Protein AF-X1BPK3-F1 (afdb_monomer_lite)

Foldseek 3Di:
DWFFAKWAFADADPPQWTWTDDPNDTDIAHAPQPPPDDHGWIFGDDPRYGNDTDDPVVNVVRVVVVCPLVVVVVVVDPDDDDDALVVQVVVLVVCVVAAGEAAAEDELLRVVRNVVNVVVCVVVVRDRYHYPHPYDYDLVVVVVQLPDPVRPDPDDDDDPSNCVRVNCVSVVCCVVPRD

Secondary structure (DSSP, 8-state):
----EEEEEEEE-GGGEEEEEETTEEEEEE-TT-TT--TT-EEEEETTEEEEEE-HHHHHHHHHHHHHHHHHHHTT------SSHHHHHHHHHH-TTS-EEEEE--STTTHHHHHHHHHHHHHTT--SEEEEE----HHHHHHHHTT-TTS--S-----HHHHHHH-SGGGHHHHHH--

Structure (mmCIF, N/CA/C/O backbone):
data_AF-X1BPK3-F1
#
_entry.id   AF-X1BPK3-F1
#
loop_
_atom_site.group_PDB
_atom_site.id
_atom_site.type_symbol
_atom_site.label_atom_id
_atom_site.label_alt_id
_atom_site.label_comp_id
_atom_site.label_asym_id
_atom_site.label_entity_id
_atom_site.label_seq_id
_atom_site.pdbx_PDB_ins_code
_atom_site.Cartn_x
_atom_site.Cartn_y
_atom_site.Cartn_z
_atom_site.occupancy
_atom_site.B_iso_or_equiv
_atom_site.auth_seq_id
_atom_site.auth_comp_id
_atom_site.auth_asym_id
_atom_site.auth_atom_id
_atom_site.pdbx_PDB_model_num
ATOM 1 N N . MET A 1 1 ? 6.646 0.751 6.011 1.00 49.12 1 MET A N 1
ATOM 2 C CA . MET A 1 1 ? 6.223 0.580 4.605 1.00 49.12 1 MET A CA 1
ATOM 3 C C . MET A 1 1 ? 6.757 1.767 3.833 1.00 49.12 1 MET A C 1
ATOM 5 O O . MET A 1 1 ? 6.441 2.883 4.216 1.00 49.12 1 MET A O 1
ATOM 9 N N . CYS A 1 2 ? 7.604 1.556 2.830 1.00 59.19 2 CYS A N 1
ATOM 10 C CA . CYS A 1 2 ? 8.081 2.654 1.990 1.00 59.19 2 CYS A CA 1
ATOM 11 C C . CYS A 1 2 ? 7.139 2.766 0.791 1.00 59.19 2 CYS A C 1
ATOM 13 O O . CYS A 1 2 ? 7.039 1.821 0.012 1.00 59.19 2 CYS A O 1
ATOM 15 N N . LEU A 1 3 ? 6.422 3.881 0.665 1.00 68.31 3 LEU A N 1
ATOM 16 C CA . LEU A 1 3 ? 5.682 4.178 -0.556 1.00 68.31 3 LEU A CA 1
ATOM 17 C C . LEU A 1 3 ? 6.696 4.564 -1.634 1.00 68.31 3 LEU A C 1
ATOM 19 O O . LEU A 1 3 ? 7.664 5.262 -1.336 1.00 68.31 3 LEU A O 1
ATOM 23 N N . ALA A 1 4 ? 6.508 4.080 -2.858 1.00 79.69 4 ALA A N 1
ATOM 24 C CA . ALA A 1 4 ? 7.264 4.610 -3.977 1.00 79.69 4 ALA A CA 1
ATOM 25 C C . ALA A 1 4 ? 6.670 5.977 -4.336 1.00 79.69 4 ALA A C 1
ATOM 27 O O . ALA A 1 4 ? 5.457 6.074 -4.524 1.00 79.69 4 ALA A O 1
ATOM 28 N N . VAL A 1 5 ? 7.486 7.029 -4.362 1.00 85.50 5 VAL A N 1
ATOM 29 C CA . VAL A 1 5 ? 6.982 8.401 -4.527 1.00 85.50 5 VAL A CA 1
ATOM 30 C C . VAL A 1 5 ? 7.544 9.010 -5.809 1.00 85.50 5 VAL A C 1
ATOM 32 O O . VAL A 1 5 ? 8.755 8.907 -6.030 1.00 85.50 5 VAL A O 1
ATOM 35 N N . PRO A 1 6 ? 6.703 9.624 -6.663 1.00 90.19 6 PRO A N 1
ATOM 36 C CA . PRO A 1 6 ? 7.175 10.388 -7.809 1.00 90.19 6 PRO A CA 1
ATOM 37 C C . PRO A 1 6 ? 8.029 11.571 -7.362 1.00 90.19 6 PRO A C 1
ATOM 39 O O . PRO A 1 6 ? 7.646 12.337 -6.478 1.00 90.19 6 PRO A O 1
ATOM 42 N N . THR A 1 7 ? 9.181 11.747 -7.991 1.00 91.56 7 THR A N 1
ATOM 43 C CA . THR A 1 7 ? 10.097 12.844 -7.686 1.00 91.56 7 THR A CA 1
ATOM 44 C C . THR A 1 7 ? 10.858 13.266 -8.935 1.00 91.56 7 THR A C 1
ATOM 46 O O . THR A 1 7 ? 11.106 12.464 -9.833 1.00 91.56 7 THR A O 1
ATOM 49 N N . LYS A 1 8 ? 11.173 14.560 -9.021 1.00 92.62 8 LYS A N 1
ATOM 50 C CA . LYS A 1 8 ? 11.829 15.151 -10.186 1.00 92.62 8 LYS A CA 1
ATOM 51 C C . LYS A 1 8 ? 13.346 15.074 -10.047 1.00 92.62 8 LYS A C 1
ATOM 53 O O . LYS A 1 8 ? 13.889 15.471 -9.012 1.00 92.62 8 LYS A O 1
ATOM 58 N N . ILE A 1 9 ? 14.024 14.643 -11.110 1.00 93.88 9 ILE A N 1
ATOM 59 C CA . ILE A 1 9 ? 15.486 14.683 -11.206 1.00 93.88 9 ILE A CA 1
ATOM 60 C C . ILE A 1 9 ? 15.934 16.137 -11.372 1.00 93.88 9 ILE A C 1
ATOM 62 O O . ILE A 1 9 ? 15.591 16.795 -12.357 1.00 93.88 9 ILE A O 1
ATOM 66 N N . VAL A 1 10 ? 16.727 16.636 -10.421 1.00 94.75 10 VAL A N 1
ATOM 67 C CA . VAL A 1 10 ? 17.258 18.014 -10.435 1.00 94.75 10 VAL A CA 1
ATOM 68 C C . VAL A 1 10 ? 18.741 18.088 -10.774 1.00 94.75 10 VAL A C 1
ATOM 70 O O . VAL A 1 10 ? 19.237 19.161 -11.114 1.00 94.75 10 VAL A O 1
ATOM 73 N N . LYS A 1 11 ? 19.455 16.964 -10.690 1.00 94.88 11 LYS A N 1
ATOM 74 C CA . LYS A 1 11 ? 20.866 16.854 -11.065 1.00 94.88 11 LYS A CA 1
ATOM 75 C C . LYS A 1 11 ? 21.214 15.389 -11.312 1.00 94.88 11 LYS A C 1
ATOM 77 O O . LYS A 1 11 ? 20.727 14.524 -10.593 1.00 94.88 11 LYS A O 1
ATOM 82 N N . ILE A 1 12 ? 22.085 15.119 -12.280 1.00 93.31 12 ILE A N 1
ATOM 83 C CA . ILE A 1 12 ? 22.679 13.793 -12.495 1.00 93.31 12 ILE A CA 1
ATOM 84 C C . ILE A 1 12 ? 24.187 13.915 -12.256 1.00 93.31 12 ILE A C 1
ATOM 86 O O . ILE A 1 12 ? 24.847 14.788 -12.821 1.00 93.31 12 ILE A O 1
ATOM 90 N N . GLU A 1 13 ? 24.713 13.092 -11.356 1.00 90.38 13 GLU A N 1
ATOM 91 C CA . GLU A 1 13 ? 26.133 12.971 -11.026 1.00 90.38 13 GLU A CA 1
ATOM 92 C C . GLU A 1 13 ? 26.781 11.832 -11.837 1.00 90.38 13 GLU A C 1
ATOM 94 O O . GLU A 1 13 ? 26.139 11.169 -12.653 1.00 90.38 13 GLU A O 1
ATOM 99 N N . LYS A 1 14 ? 28.085 11.611 -11.637 1.00 82.19 14 LYS A N 1
ATOM 100 C CA . LYS A 1 14 ? 28.775 10.449 -12.215 1.00 82.19 14 LYS A CA 1
ATOM 101 C C . LYS A 1 14 ? 28.228 9.147 -11.599 1.00 82.19 14 LYS A C 1
ATOM 103 O O . LYS A 1 14 ? 27.619 9.172 -10.532 1.00 82.19 14 LYS A O 1
ATOM 108 N N . ASP A 1 15 ? 28.431 8.029 -12.293 1.00 84.44 15 ASP A N 1
ATOM 109 C CA . ASP A 1 15 ? 28.058 6.675 -11.844 1.00 84.44 15 ASP A CA 1
ATOM 110 C C . ASP A 1 15 ? 26.548 6.426 -11.665 1.00 84.44 15 ASP A C 1
ATOM 112 O O . ASP A 1 15 ? 26.130 5.645 -10.815 1.00 84.44 15 ASP A O 1
ATOM 116 N N . GLN A 1 16 ? 25.715 7.069 -12.493 1.00 87.12 16 GLN A N 1
ATOM 117 C CA . GLN A 1 16 ? 24.253 6.896 -12.483 1.00 87.12 16 GLN A CA 1
ATOM 118 C C . GLN A 1 16 ? 23.597 7.244 -11.137 1.00 87.12 16 GLN A C 1
ATOM 120 O O . GLN A 1 16 ? 22.590 6.654 -10.749 1.00 87.12 16 GLN A O 1
ATOM 125 N N . ILE A 1 17 ? 24.153 8.212 -10.410 1.00 92.81 17 ILE A N 1
ATOM 126 C CA . ILE A 1 17 ? 23.532 8.762 -9.206 1.00 92.81 17 ILE A CA 1
ATOM 127 C C . ILE A 1 17 ? 22.837 10.073 -9.562 1.00 92.81 17 ILE A C 1
ATOM 129 O O . ILE A 1 17 ? 23.458 10.985 -10.097 1.00 92.81 17 ILE A O 1
ATOM 133 N N . ALA A 1 18 ? 21.554 10.188 -9.241 1.00 93.56 18 ALA A N 1
ATOM 134 C CA . ALA A 1 18 ? 20.775 11.405 -9.408 1.00 93.56 18 ALA A CA 1
ATOM 135 C C . ALA A 1 18 ? 20.450 12.051 -8.062 1.00 93.56 18 ALA A C 1
ATOM 137 O O . ALA A 1 18 ? 20.185 11.373 -7.071 1.00 93.56 18 ALA A O 1
ATOM 138 N N . GLU A 1 19 ? 20.432 13.380 -8.040 1.00 93.69 19 GLU A N 1
ATOM 139 C CA . GLU A 1 19 ? 19.806 14.157 -6.978 1.00 93.69 19 GLU A CA 1
ATOM 140 C C . GLU A 1 19 ? 18.354 14.422 -7.378 1.00 93.69 19 GLU A C 1
ATOM 142 O O . GLU A 1 19 ? 18.074 14.944 -8.465 1.00 93.69 19 GLU A O 1
ATOM 147 N N . VAL A 1 20 ? 17.431 14.059 -6.496 1.00 91.69 20 VAL A N 1
ATOM 148 C CA . VAL A 1 20 ? 15.993 14.244 -6.689 1.00 91.69 20 VAL A CA 1
ATOM 149 C C . VAL A 1 20 ? 15.422 15.092 -5.557 1.00 91.69 20 VAL A C 1
ATOM 151 O O . VAL A 1 20 ? 15.968 15.111 -4.449 1.00 91.69 20 VAL A O 1
ATOM 154 N N . VAL A 1 21 ? 14.335 15.816 -5.834 1.00 85.50 21 VAL A N 1
ATOM 155 C CA . VAL A 1 21 ? 13.642 16.641 -4.831 1.00 85.50 21 VAL A CA 1
ATOM 156 C C . VAL A 1 21 ? 12.265 16.064 -4.546 1.00 85.50 21 VAL A C 1
ATOM 158 O O . VAL A 1 21 ? 11.446 15.915 -5.455 1.00 85.50 21 VAL A O 1
ATOM 161 N N . LEU A 1 22 ? 11.998 15.780 -3.274 1.00 76.56 22 LEU A N 1
ATOM 162 C CA . LEU A 1 22 ? 10.690 15.362 -2.784 1.00 76.56 22 LEU A CA 1
ATOM 163 C C . LEU A 1 22 ? 10.255 16.276 -1.640 1.00 76.56 22 LEU A C 1
ATOM 165 O O . LEU A 1 22 ? 10.936 16.356 -0.621 1.00 76.56 22 LEU A O 1
ATOM 169 N N . SER A 1 23 ? 9.134 16.979 -1.813 1.00 67.88 23 SER A N 1
ATOM 170 C CA . SER A 1 23 ? 8.569 17.887 -0.798 1.00 67.88 23 SER A CA 1
ATOM 171 C C . SER A 1 23 ? 9.600 18.863 -0.199 1.00 67.88 23 SER A C 1
ATOM 173 O O . SER A 1 23 ? 9.595 19.140 0.996 1.00 67.88 23 SER A O 1
ATOM 175 N N . GLY A 1 24 ? 10.526 19.358 -1.031 1.00 72.19 24 GLY A N 1
ATOM 176 C CA . GLY A 1 24 ? 11.600 20.280 -0.633 1.00 72.19 24 GLY A CA 1
ATOM 177 C C . GLY A 1 24 ? 12.871 19.620 -0.080 1.00 72.19 24 GLY A C 1
ATOM 178 O O . GLY A 1 24 ? 13.883 20.302 0.074 1.00 72.19 24 GLY A O 1
ATOM 179 N N . VAL A 1 25 ? 12.869 18.308 0.160 1.00 80.06 25 VAL A N 1
ATOM 180 C CA . VAL A 1 25 ? 14.046 17.549 0.603 1.00 80.06 25 VAL A CA 1
ATOM 181 C C . VAL A 1 25 ? 14.812 17.022 -0.609 1.00 80.06 25 VAL A C 1
ATOM 183 O O . VAL A 1 25 ? 14.232 16.390 -1.493 1.00 80.06 25 VAL A O 1
ATOM 186 N N . ARG A 1 26 ? 16.125 17.276 -0.649 1.00 87.44 26 ARG A N 1
ATOM 187 C CA . ARG A 1 26 ? 17.050 16.734 -1.657 1.00 87.44 26 ARG A CA 1
ATOM 188 C C . ARG A 1 26 ? 17.589 15.386 -1.196 1.00 87.44 26 ARG A C 1
ATOM 190 O O . ARG A 1 26 ? 18.060 15.272 -0.066 1.00 87.44 26 ARG A O 1
ATOM 197 N N . MET A 1 27 ? 17.560 14.383 -2.066 1.00 89.38 27 MET A N 1
ATOM 198 C CA . MET A 1 27 ? 18.118 13.062 -1.772 1.00 89.38 27 MET A CA 1
ATOM 199 C C . MET A 1 27 ? 18.819 12.452 -2.984 1.00 89.38 27 MET A C 1
ATOM 201 O O . MET A 1 27 ? 18.494 12.778 -4.125 1.00 89.38 27 MET A O 1
ATOM 205 N N . LYS A 1 28 ? 19.786 11.565 -2.728 1.00 91.75 28 LYS A N 1
ATOM 206 C CA . LYS A 1 28 ? 20.490 10.818 -3.775 1.00 91.75 28 LYS A CA 1
ATOM 207 C C . LYS A 1 28 ? 19.773 9.506 -4.073 1.00 91.75 28 LYS A C 1
ATOM 209 O O . LYS A 1 28 ? 19.388 8.790 -3.151 1.00 91.75 28 LYS A O 1
ATOM 214 N N . VAL A 1 29 ? 19.625 9.202 -5.355 1.00 92.62 29 VAL A N 1
ATOM 215 C CA . VAL A 1 29 ? 18.928 8.025 -5.874 1.00 92.62 29 VAL A CA 1
ATOM 216 C C . VAL A 1 29 ? 19.766 7.396 -6.978 1.00 92.62 29 VAL A C 1
ATOM 218 O O . VAL A 1 29 ? 20.344 8.100 -7.802 1.00 92.62 29 VAL A O 1
ATOM 221 N N . SER A 1 30 ? 19.836 6.070 -7.002 1.00 93.06 30 SER A N 1
ATOM 222 C CA . SER A 1 30 ? 20.475 5.332 -8.085 1.00 93.06 30 SER A CA 1
ATOM 223 C C . SER A 1 30 ? 19.538 5.211 -9.289 1.00 93.06 30 SER A C 1
ATOM 225 O O . SER A 1 30 ? 18.392 4.776 -9.158 1.00 93.06 30 SER A O 1
ATOM 227 N N . LEU A 1 31 ? 20.054 5.566 -10.464 1.00 93.06 31 LEU A N 1
ATOM 228 C CA . LEU A 1 31 ? 19.434 5.377 -11.775 1.00 93.06 31 LEU A CA 1
ATOM 229 C C . LEU A 1 31 ? 19.874 4.066 -12.441 1.00 93.06 31 LEU A C 1
ATOM 231 O O . LEU A 1 31 ? 19.608 3.869 -13.616 1.00 93.06 31 LEU A O 1
ATOM 235 N N . ALA A 1 32 ? 20.527 3.149 -11.718 1.00 91.62 32 ALA A N 1
ATOM 236 C CA . ALA A 1 32 ? 21.062 1.916 -12.305 1.00 91.62 32 ALA A CA 1
ATOM 237 C C . ALA A 1 32 ? 20.011 1.051 -13.032 1.00 91.62 32 ALA A C 1
ATOM 239 O O . ALA A 1 32 ? 20.373 0.248 -13.888 1.00 91.62 32 ALA A O 1
ATOM 240 N N . LEU A 1 33 ? 18.726 1.205 -12.689 1.00 89.00 33 LEU A N 1
ATOM 241 C CA . LEU A 1 33 ? 17.606 0.508 -13.328 1.00 89.00 33 LEU A CA 1
ATOM 242 C C . LEU A 1 33 ? 16.998 1.276 -14.516 1.00 89.00 33 LEU A C 1
ATOM 244 O O . LEU A 1 33 ? 16.210 0.691 -15.249 1.00 89.00 33 LEU A O 1
ATOM 248 N N . LEU A 1 34 ? 17.342 2.556 -14.685 1.00 91.62 34 LEU A N 1
ATOM 249 C CA . LEU A 1 34 ? 16.809 3.479 -15.695 1.00 91.62 34 LEU A CA 1
ATOM 250 C C . LEU A 1 34 ? 17.949 4.342 -16.280 1.00 91.62 34 LEU A C 1
ATOM 252 O O . LEU A 1 34 ? 17.971 5.562 -16.070 1.00 91.62 34 LEU A O 1
ATOM 256 N N . PRO A 1 35 ? 18.935 3.739 -16.972 1.00 87.81 35 PRO A N 1
ATOM 257 C CA . PRO A 1 35 ? 20.077 4.467 -17.535 1.00 87.81 35 PRO A CA 1
ATOM 258 C C . PRO A 1 35 ? 19.680 5.563 -18.538 1.00 87.81 35 PRO A C 1
ATOM 260 O O . PRO A 1 35 ? 20.464 6.469 -18.818 1.00 87.81 35 PRO A O 1
ATOM 263 N N . GLU A 1 36 ? 18.474 5.486 -19.094 1.00 91.06 36 GLU A N 1
ATOM 264 C CA . GLU A 1 36 ? 17.902 6.430 -20.047 1.00 91.06 36 GLU A CA 1
ATOM 265 C C . GLU A 1 36 ? 17.268 7.679 -19.414 1.00 91.06 36 GLU A C 1
ATOM 267 O O . GLU A 1 36 ? 16.929 8.608 -20.153 1.00 91.06 36 GLU A O 1
ATOM 272 N N . ALA A 1 37 ? 17.117 7.723 -18.084 1.00 92.56 37 ALA A N 1
ATOM 273 C CA . ALA A 1 37 ? 16.507 8.847 -17.376 1.00 92.56 37 ALA A CA 1
ATOM 274 C C . ALA A 1 37 ? 17.341 10.134 -17.499 1.00 92.56 37 ALA A C 1
ATOM 276 O O . ALA A 1 37 ? 18.570 10.132 -17.373 1.00 92.56 37 ALA A O 1
ATOM 277 N N . LYS A 1 38 ? 16.666 11.264 -17.721 1.00 93.56 38 LYS A N 1
ATOM 278 C CA . LYS A 1 38 ? 17.280 12.564 -18.010 1.00 93.56 38 LYS A CA 1
ATOM 279 C C . LYS A 1 38 ? 16.956 13.601 -16.943 1.00 93.56 38 LYS A C 1
ATOM 281 O O . LYS A 1 38 ? 16.030 13.483 -16.143 1.00 93.56 38 LYS A O 1
ATOM 286 N N . LEU A 1 39 ? 17.749 14.671 -16.944 1.00 93.06 39 LEU A N 1
ATOM 287 C CA . LEU A 1 39 ? 17.484 15.841 -16.117 1.00 93.06 39 LEU A CA 1
ATOM 288 C C . LEU A 1 39 ? 16.085 16.394 -16.423 1.00 93.06 39 LEU A C 1
ATOM 290 O O . LEU A 1 39 ? 15.777 16.689 -17.575 1.00 93.06 39 LEU A O 1
ATOM 294 N N . GLY A 1 40 ? 15.275 16.591 -15.383 1.00 91.06 40 GLY A N 1
ATOM 295 C CA . GLY A 1 40 ? 13.907 17.084 -15.509 1.00 91.06 40 GLY A CA 1
ATOM 296 C C . GLY A 1 40 ? 12.833 15.998 -15.572 1.00 91.06 40 GLY A C 1
ATOM 297 O O . GLY A 1 40 ? 11.674 16.339 -15.333 1.00 91.06 40 GLY A O 1
ATOM 298 N N . ASP A 1 41 ? 13.200 14.734 -15.798 1.00 93.81 41 ASP A N 1
ATOM 299 C CA . ASP A 1 41 ? 12.251 13.622 -15.767 1.00 93.81 41 ASP A CA 1
ATOM 300 C C . ASP A 1 41 ? 11.682 13.428 -14.358 1.00 93.81 41 ASP A C 1
ATOM 302 O O . ASP A 1 41 ? 12.346 13.672 -13.338 1.00 93.81 41 ASP A O 1
ATOM 306 N N . TYR A 1 42 ? 10.436 12.961 -14.309 1.00 93.12 42 TYR A N 1
ATOM 307 C CA . TYR A 1 42 ? 9.847 12.439 -13.088 1.00 93.12 42 TYR A CA 1
ATOM 308 C C . TYR A 1 42 ? 10.128 10.949 -13.007 1.00 93.12 42 TYR A C 1
ATOM 310 O O . TYR A 1 42 ? 9.863 10.202 -13.943 1.00 93.12 42 TYR A O 1
ATOM 318 N N . VAL A 1 43 ? 10.648 10.512 -11.868 1.00 93.00 43 VAL A N 1
ATOM 319 C CA . VAL A 1 43 ? 10.926 9.105 -11.605 1.00 93.00 43 VAL A CA 1
ATOM 320 C C . VAL A 1 43 ? 10.215 8.646 -10.347 1.00 93.00 43 VAL A C 1
ATOM 322 O O . VAL A 1 43 ? 10.111 9.373 -9.357 1.00 93.00 43 VAL A O 1
ATOM 325 N N . LEU A 1 44 ? 9.720 7.416 -10.384 1.00 91.06 44 LEU A N 1
ATOM 326 C CA . LEU A 1 44 ? 9.174 6.742 -9.222 1.00 91.06 44 LEU A CA 1
ATOM 327 C C . LEU A 1 44 ? 10.333 6.170 -8.403 1.00 91.06 44 LEU A C 1
ATOM 329 O O . LEU A 1 44 ? 11.074 5.320 -8.896 1.00 91.06 44 LEU A O 1
ATOM 333 N N . VAL A 1 45 ? 10.497 6.632 -7.162 1.00 88.38 45 VAL A N 1
ATOM 334 C CA . VAL A 1 45 ? 11.630 6.236 -6.312 1.00 88.38 45 VAL A CA 1
ATOM 335 C C . VAL A 1 45 ? 11.187 5.306 -5.198 1.00 88.38 45 VAL A C 1
ATOM 337 O O . VAL A 1 45 ? 10.259 5.617 -4.455 1.00 88.38 45 VAL A O 1
ATOM 340 N N . HIS A 1 46 ? 11.894 4.188 -5.037 1.00 86.38 46 HIS A N 1
ATOM 341 C CA . HIS A 1 46 ? 11.685 3.228 -3.961 1.00 86.38 46 HIS A CA 1
ATOM 342 C C . HIS A 1 46 ? 13.030 2.741 -3.402 1.00 86.38 46 HIS A C 1
ATOM 344 O O . HIS A 1 46 ? 13.871 2.235 -4.137 1.00 86.38 46 HIS A O 1
ATOM 350 N N . VAL A 1 47 ? 13.239 2.904 -2.089 1.00 83.94 47 VAL A N 1
ATOM 351 C CA . VAL A 1 47 ? 14.435 2.418 -1.356 1.00 83.94 47 VAL A CA 1
ATOM 352 C C . VAL A 1 47 ? 15.756 2.886 -1.996 1.00 83.94 47 VAL A C 1
ATOM 354 O O . VAL A 1 47 ? 16.726 2.146 -2.098 1.00 83.94 47 VAL A O 1
ATOM 357 N N . GLY A 1 48 ? 15.795 4.142 -2.446 1.00 84.44 48 GLY A N 1
ATOM 358 C CA . GLY A 1 48 ? 17.000 4.741 -3.028 1.00 84.44 48 GLY A CA 1
ATOM 359 C C . GLY A 1 48 ? 17.259 4.387 -4.494 1.00 84.44 48 GLY A C 1
ATOM 360 O O . GLY A 1 48 ? 18.297 4.785 -5.014 1.00 84.44 48 GLY A O 1
ATOM 361 N N . TYR A 1 49 ? 16.328 3.709 -5.171 1.00 90.00 49 TYR A N 1
ATOM 362 C CA . TYR A 1 49 ? 16.393 3.436 -6.608 1.00 90.00 49 TYR A CA 1
ATOM 363 C C . TYR A 1 49 ? 15.232 4.092 -7.347 1.00 90.00 49 TYR A C 1
ATOM 365 O O . TYR A 1 49 ? 14.101 4.092 -6.859 1.00 90.00 49 TYR A O 1
ATOM 373 N N . ALA A 1 50 ? 15.511 4.626 -8.532 1.00 91.25 50 ALA A N 1
ATOM 374 C CA . ALA A 1 50 ? 14.486 4.990 -9.494 1.00 91.25 50 ALA A CA 1
ATOM 375 C C . ALA A 1 50 ? 14.057 3.720 -10.241 1.00 91.25 50 ALA A C 1
ATOM 377 O O . ALA A 1 50 ? 14.906 3.015 -10.779 1.00 91.25 50 ALA A O 1
ATOM 378 N N . ILE A 1 51 ? 12.761 3.403 -10.221 1.00 92.00 51 ILE A N 1
ATOM 379 C CA . ILE A 1 51 ? 12.226 2.133 -10.745 1.00 92.00 51 ILE A CA 1
ATOM 380 C C . ILE A 1 51 ? 11.333 2.303 -11.974 1.00 92.00 51 ILE A C 1
ATOM 382 O O . ILE A 1 51 ? 11.115 1.336 -12.694 1.00 92.00 51 ILE A O 1
ATOM 386 N N . ASN A 1 52 ? 10.807 3.508 -12.210 1.00 91.19 52 ASN A N 1
ATOM 387 C CA . ASN A 1 52 ? 10.068 3.833 -13.426 1.00 91.19 52 ASN A CA 1
ATOM 388 C C . ASN A 1 52 ? 10.203 5.322 -13.782 1.00 91.19 52 ASN A C 1
ATOM 390 O O . ASN A 1 52 ? 10.204 6.153 -12.870 1.00 91.19 52 ASN A O 1
ATOM 394 N N . ILE A 1 53 ? 10.264 5.658 -15.074 1.00 92.38 53 ILE A N 1
ATOM 395 C CA . ILE A 1 53 ? 10.109 7.037 -15.570 1.00 92.38 53 ILE A CA 1
ATOM 396 C C . ILE A 1 53 ? 8.612 7.299 -15.760 1.00 92.38 53 ILE A C 1
ATOM 398 O O . ILE A 1 53 ? 7.894 6.459 -16.293 1.00 92.38 53 ILE A O 1
ATOM 402 N N . LEU A 1 54 ? 8.139 8.450 -15.294 1.00 91.69 54 LEU A N 1
ATOM 403 C CA . LEU A 1 54 ? 6.741 8.865 -15.350 1.00 91.69 54 LEU A CA 1
ATOM 404 C C . LEU A 1 54 ? 6.586 10.065 -16.277 1.00 91.69 54 LEU A C 1
ATOM 406 O O . LEU A 1 54 ? 7.471 10.925 -16.351 1.00 91.69 54 LEU A O 1
ATOM 410 N N . SER A 1 55 ? 5.423 10.172 -16.918 1.00 92.81 55 SER A N 1
ATOM 411 C CA . SER A 1 55 ? 5.046 11.432 -17.553 1.00 92.81 55 SER A CA 1
ATOM 412 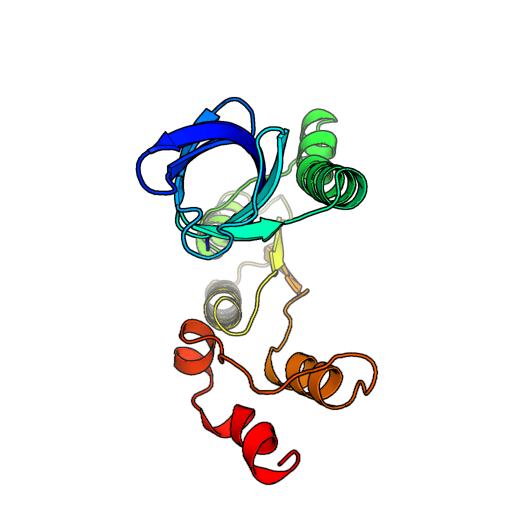C C . SER A 1 55 ? 4.811 12.517 -16.495 1.00 92.81 55 SER A C 1
ATOM 414 O O . SER A 1 55 ? 4.499 12.245 -15.330 1.00 92.81 55 SER A O 1
ATOM 416 N N . GLU A 1 56 ? 4.952 13.784 -16.889 1.00 88.94 56 GLU A N 1
ATOM 417 C CA . GLU A 1 56 ? 4.688 14.901 -15.978 1.00 88.94 56 GLU A CA 1
ATOM 418 C C . GLU A 1 56 ? 3.224 14.924 -15.503 1.00 88.94 56 GLU A C 1
ATOM 420 O O . GLU A 1 56 ? 2.954 15.306 -14.363 1.00 88.94 56 GLU A O 1
ATOM 425 N N . GLU A 1 57 ? 2.288 14.491 -16.349 1.00 90.31 57 GLU A N 1
ATOM 426 C CA . GLU A 1 57 ? 0.865 14.386 -16.015 1.00 90.31 57 GLU A CA 1
ATOM 427 C C . GLU A 1 57 ? 0.623 13.314 -14.945 1.00 90.31 57 GLU A C 1
ATOM 429 O O . GLU A 1 57 ? 0.076 13.633 -13.888 1.00 90.31 57 GLU A O 1
ATOM 434 N N . GLU A 1 58 ? 1.128 12.091 -15.148 1.00 87.56 58 GLU A N 1
ATOM 435 C CA . GLU A 1 58 ? 1.027 10.983 -14.180 1.00 87.56 58 GLU A CA 1
ATOM 436 C C . GLU A 1 58 ? 1.656 11.340 -12.829 1.00 87.56 58 GLU A C 1
ATOM 438 O O . GLU A 1 58 ? 1.101 11.051 -11.762 1.00 87.56 58 GLU A O 1
ATOM 443 N N . ALA A 1 59 ? 2.822 11.993 -12.857 1.00 86.56 59 ALA A N 1
ATOM 444 C CA . ALA A 1 59 ? 3.504 12.425 -11.647 1.00 86.56 59 ALA A CA 1
ATOM 445 C C . ALA A 1 59 ? 2.681 13.473 -10.886 1.00 86.56 59 ALA A C 1
ATOM 447 O O . ALA A 1 59 ? 2.510 13.352 -9.671 1.00 86.56 59 ALA A O 1
ATOM 448 N N . LYS A 1 60 ? 2.135 14.482 -11.581 1.00 86.38 60 LYS A N 1
ATOM 449 C CA . LYS A 1 60 ? 1.288 15.518 -10.969 1.00 86.38 60 LYS A CA 1
ATOM 450 C C . LYS A 1 60 ? -0.011 14.950 -10.419 1.00 86.38 60 LYS A C 1
ATOM 452 O O . LYS A 1 60 ? -0.415 15.351 -9.330 1.00 86.38 60 LYS A O 1
ATOM 457 N N . GLU A 1 61 ? -0.654 14.035 -11.134 1.00 86.88 61 GLU A N 1
ATOM 458 C CA . GLU A 1 61 ? -1.879 13.385 -10.673 1.00 86.88 61 GLU A CA 1
ATOM 459 C C . GLU A 1 61 ? -1.618 12.564 -9.406 1.00 86.88 61 GLU A C 1
ATOM 461 O O . GLU A 1 61 ? -2.300 12.742 -8.396 1.00 86.88 61 GLU A O 1
ATOM 466 N N . THR A 1 62 ? -0.549 11.765 -9.403 1.00 82.12 62 THR A N 1
ATOM 467 C CA . THR A 1 62 ? -0.140 10.989 -8.227 1.00 82.12 62 THR A CA 1
ATOM 468 C C . THR A 1 62 ? 0.194 11.900 -7.041 1.00 82.12 62 THR A C 1
ATOM 470 O O . THR A 1 62 ? -0.279 11.671 -5.930 1.00 82.12 62 THR A O 1
ATOM 473 N N . LEU A 1 63 ? 0.968 12.971 -7.256 1.00 82.06 63 LEU A N 1
ATOM 474 C CA . LEU A 1 63 ? 1.306 13.940 -6.205 1.00 82.06 63 LEU A CA 1
ATOM 475 C C . LEU A 1 63 ? 0.070 14.679 -5.680 1.00 82.06 63 LEU A C 1
ATOM 477 O O . LEU A 1 63 ? -0.037 14.925 -4.477 1.00 82.06 63 LEU A O 1
ATOM 481 N N . LYS A 1 64 ? -0.885 15.006 -6.558 1.00 84.31 64 LYS A N 1
ATOM 482 C CA . LYS A 1 64 ? -2.160 15.607 -6.166 1.00 84.31 64 LYS A CA 1
ATOM 483 C C . LYS A 1 64 ? -2.908 14.676 -5.218 1.00 84.31 64 LYS A C 1
ATOM 485 O O . LYS A 1 64 ? -3.270 15.141 -4.139 1.00 84.31 64 LYS A O 1
ATOM 490 N N . LEU A 1 65 ? -3.060 13.398 -5.572 1.00 79.56 65 LEU A N 1
ATOM 491 C CA . LEU A 1 65 ? -3.720 12.389 -4.734 1.00 79.56 65 LEU A CA 1
ATOM 492 C C . LEU A 1 65 ? -3.041 12.248 -3.364 1.00 79.56 65 LEU A C 1
ATOM 494 O O . LEU A 1 65 ? -3.717 12.206 -2.338 1.00 79.56 65 LEU A O 1
ATOM 498 N N . LEU A 1 66 ? -1.703 12.252 -3.322 1.00 74.94 66 LEU A N 1
ATOM 499 C CA . LEU A 1 66 ? -0.951 12.188 -2.061 1.00 74.94 66 LEU A CA 1
ATOM 500 C C . LEU A 1 66 ? -1.227 13.388 -1.137 1.00 74.94 66 LEU A C 1
ATOM 502 O O . LEU A 1 66 ? -1.192 13.232 0.082 1.00 74.94 66 LEU A O 1
ATOM 506 N N . SER A 1 67 ? -1.546 14.558 -1.699 1.00 80.69 67 SER A N 1
ATOM 507 C CA . SER A 1 67 ? -1.821 15.789 -0.942 1.00 80.69 67 SER A CA 1
ATOM 508 C C . SER A 1 67 ? -3.268 15.937 -0.448 1.00 80.69 67 SER A C 1
ATOM 510 O O . SER A 1 67 ? -3.549 16.846 0.330 1.00 80.69 67 SER A O 1
ATOM 512 N N . GLU A 1 68 ? -4.215 15.100 -0.884 1.00 85.75 68 GLU A N 1
ATOM 513 C CA . GLU A 1 68 ? -5.644 15.312 -0.582 1.00 85.75 68 GLU A CA 1
ATOM 514 C C . GLU A 1 68 ? -5.956 15.188 0.913 1.00 85.75 68 GLU A C 1
ATOM 516 O O . GLU A 1 68 ? -6.615 16.057 1.482 1.00 85.75 68 GLU A O 1
ATOM 521 N N . LEU A 1 69 ? -5.405 14.175 1.588 1.00 85.50 69 LEU A N 1
ATOM 522 C CA . LEU A 1 69 ? -5.567 14.031 3.039 1.00 85.50 69 LEU A CA 1
ATOM 523 C C . LEU A 1 69 ? -4.869 15.155 3.821 1.00 85.50 69 LEU A C 1
ATOM 525 O O . LEU A 1 69 ? -5.306 15.504 4.917 1.00 85.50 69 LEU A O 1
ATOM 529 N N . GLU A 1 70 ? -3.797 15.731 3.275 1.00 84.94 70 GLU A N 1
ATOM 530 C CA . GLU A 1 70 ? -3.124 16.883 3.882 1.00 84.94 70 GLU A CA 1
ATOM 531 C C . GLU A 1 70 ? -3.965 18.155 3.759 1.00 84.94 70 GLU A C 1
ATOM 533 O O . GLU A 1 70 ? -4.038 18.926 4.716 1.00 84.94 70 GLU A O 1
ATOM 538 N N . LYS A 1 71 ? -4.649 18.349 2.625 1.00 88.56 71 LYS A N 1
ATOM 539 C CA . LYS A 1 71 ? -5.588 19.463 2.425 1.00 88.56 71 LYS A CA 1
ATOM 540 C C . LYS A 1 71 ? -6.763 19.385 3.387 1.00 88.56 71 LYS A C 1
ATOM 542 O O . LYS A 1 71 ? -7.010 20.346 4.102 1.00 88.56 71 LYS A O 1
ATOM 547 N N . GLU A 1 72 ? -7.405 18.225 3.502 1.00 91.56 72 GLU A N 1
ATOM 548 C CA . GLU A 1 72 ? -8.498 18.033 4.465 1.00 91.56 72 GLU A CA 1
ATOM 549 C C . GLU A 1 72 ? -8.035 18.301 5.905 1.00 91.56 72 GLU A C 1
ATOM 551 O O . GLU A 1 72 ? -8.749 18.897 6.713 1.00 91.56 72 GLU A O 1
ATOM 556 N N . LYS A 1 73 ? -6.800 17.912 6.238 1.00 89.06 73 LYS A N 1
ATOM 557 C CA . LYS A 1 73 ? -6.208 18.234 7.538 1.00 89.06 73 LYS A CA 1
ATOM 558 C C . LYS A 1 73 ? -6.023 19.746 7.725 1.00 89.06 73 LYS A C 1
ATOM 560 O O . LYS A 1 73 ? -6.282 20.245 8.820 1.00 89.06 73 LYS A O 1
ATOM 565 N N . ALA A 1 74 ? -5.580 20.465 6.692 1.00 90.44 74 ALA A N 1
ATOM 566 C CA . ALA A 1 74 ? -5.446 21.923 6.708 1.00 90.44 74 ALA A CA 1
ATOM 567 C C . ALA A 1 74 ? -6.806 22.633 6.842 1.00 90.44 74 ALA A C 1
ATOM 569 O O . ALA A 1 74 ? -6.899 23.629 7.556 1.00 90.44 74 ALA A O 1
ATOM 570 N N . ASP A 1 75 ? -7.866 22.050 6.281 1.00 93.94 75 ASP A N 1
ATOM 571 C CA . ASP A 1 75 ? -9.258 22.502 6.420 1.00 93.94 75 ASP A CA 1
ATOM 572 C C . ASP A 1 75 ? -9.877 22.150 7.793 1.00 93.94 75 ASP A C 1
ATOM 574 O O . ASP A 1 75 ? -11.088 22.252 8.011 1.00 93.94 75 ASP A O 1
ATOM 578 N N . GLY A 1 76 ? -9.049 21.734 8.757 1.00 93.00 76 GLY A N 1
ATOM 579 C CA . GLY A 1 76 ? -9.438 21.509 10.147 1.00 93.00 76 GLY A CA 1
ATOM 580 C C . GLY A 1 76 ? -10.006 20.120 10.437 1.00 93.00 76 GLY A C 1
ATOM 581 O O . GLY A 1 76 ? -10.471 19.875 11.555 1.00 93.00 76 GLY A O 1
ATOM 582 N N . LYS A 1 77 ? -9.967 19.178 9.483 1.00 94.00 77 LYS A N 1
ATOM 583 C CA . LYS A 1 77 ? -10.345 17.783 9.756 1.00 94.00 77 LYS A CA 1
ATOM 584 C C . LYS A 1 77 ? -9.304 17.115 10.659 1.00 94.00 77 LYS A C 1
ATOM 586 O O . LYS A 1 77 ? -8.095 17.295 10.514 1.00 94.00 77 LYS A O 1
ATOM 591 N N . ASN A 1 78 ? -9.765 16.276 11.587 1.00 92.50 78 ASN A N 1
ATOM 592 C CA . ASN A 1 78 ? -8.891 15.549 12.512 1.00 92.50 78 ASN A CA 1
ATOM 593 C C . ASN A 1 78 ? -8.286 14.305 11.840 1.00 92.50 78 ASN A C 1
ATOM 595 O O . ASN A 1 78 ? -8.757 13.186 12.036 1.00 92.50 78 ASN A O 1
ATOM 599 N N . ILE A 1 79 ? -7.239 14.517 11.044 1.00 92.88 79 ILE A N 1
ATOM 600 C CA . ILE A 1 79 ? -6.492 13.465 10.346 1.00 92.88 79 ILE A CA 1
ATOM 601 C C . ILE A 1 79 ? -5.110 13.326 10.988 1.00 92.88 79 ILE A C 1
ATOM 603 O O . ILE A 1 79 ? -4.372 14.303 11.156 1.00 92.88 79 ILE A O 1
ATOM 607 N N . ARG A 1 80 ? -4.742 12.094 11.353 1.00 90.38 80 ARG A N 1
ATOM 608 C CA . ARG A 1 80 ? -3.477 11.784 12.032 1.00 90.38 80 ARG A CA 1
ATOM 609 C C . ARG A 1 80 ? -2.687 10.746 11.251 1.00 90.38 80 ARG A C 1
ATOM 611 O O . ARG A 1 80 ? -3.228 9.720 10.853 1.00 90.38 80 ARG A O 1
ATOM 618 N N . VAL A 1 81 ? -1.395 11.011 11.087 1.00 88.44 81 VAL A N 1
ATOM 619 C CA . VAL A 1 81 ? -0.439 10.029 10.575 1.00 88.44 81 VAL A CA 1
ATOM 620 C C . VAL A 1 81 ? -0.014 9.148 11.743 1.00 88.44 81 VAL A C 1
ATOM 622 O O . VAL A 1 81 ? 0.346 9.658 12.803 1.00 88.44 81 VAL A O 1
ATOM 625 N N . ILE A 1 82 ? -0.076 7.836 11.548 1.00 88.44 82 ILE A N 1
ATOM 626 C CA . ILE A 1 82 ? 0.376 6.836 12.516 1.00 88.44 82 ILE A CA 1
ATOM 627 C C . ILE A 1 82 ? 1.413 5.935 11.856 1.00 88.44 82 ILE A C 1
ATOM 629 O O . ILE A 1 82 ? 1.402 5.758 10.637 1.00 88.44 82 ILE A O 1
ATOM 633 N N . TYR A 1 83 ? 2.277 5.327 12.661 1.00 84.50 83 TYR A N 1
ATOM 634 C CA . TYR A 1 83 ? 3.293 4.400 12.162 1.00 84.50 83 TYR A CA 1
ATOM 635 C C . TYR A 1 83 ? 2.869 2.942 12.316 1.00 84.50 83 TYR A C 1
ATOM 637 O O . TYR A 1 83 ? 3.340 2.079 11.573 1.00 84.50 83 TYR A O 1
ATOM 645 N N . SER A 1 84 ? 1.952 2.662 13.243 1.00 90.94 84 SER A N 1
ATOM 646 C CA . SER A 1 84 ? 1.428 1.324 13.466 1.00 90.94 84 SER A CA 1
ATOM 647 C C . SER A 1 84 ? -0.077 1.330 13.775 1.00 90.94 84 SER A C 1
ATOM 649 O O . SER A 1 84 ? -0.589 2.272 14.380 1.00 90.94 84 SER A O 1
ATOM 651 N N . PRO A 1 85 ? -0.814 0.255 13.432 1.00 94.19 85 PRO A N 1
ATOM 652 C CA . PRO A 1 85 ? -2.228 0.134 13.789 1.00 94.19 85 PRO A CA 1
ATOM 653 C C . PRO A 1 85 ? -2.489 0.182 15.303 1.00 94.19 85 PRO A C 1
ATOM 655 O O . PRO A 1 85 ? -3.573 0.583 15.722 1.00 94.19 85 PRO A O 1
ATOM 658 N N . ILE A 1 86 ? -1.515 -0.230 16.128 1.00 94.81 86 ILE A N 1
ATOM 659 C CA . ILE A 1 86 ? -1.668 -0.213 17.586 1.00 94.81 86 ILE A CA 1
ATOM 660 C C . ILE A 1 86 ? -1.686 1.219 18.140 1.00 94.81 86 ILE A C 1
ATOM 662 O O . ILE A 1 86 ? -2.384 1.465 19.121 1.00 94.81 86 ILE A O 1
ATOM 666 N N . ASP A 1 87 ? -1.025 2.172 17.474 1.00 93.81 87 ASP A N 1
ATOM 667 C CA . ASP A 1 87 ? -1.054 3.589 17.860 1.00 93.81 87 ASP A CA 1
ATOM 668 C C . ASP A 1 87 ? -2.479 4.145 17.775 1.00 93.81 87 ASP A C 1
ATOM 670 O O . ASP A 1 87 ? -2.963 4.776 18.714 1.00 93.81 87 ASP A O 1
ATOM 674 N N . ALA A 1 88 ? -3.200 3.839 16.691 1.00 95.25 88 ALA A N 1
ATOM 675 C CA . ALA A 1 88 ? -4.599 4.241 16.547 1.00 95.25 88 ALA A CA 1
ATOM 676 C C . ALA A 1 88 ? -5.509 3.584 17.596 1.00 95.25 88 ALA A C 1
ATOM 678 O O . ALA A 1 88 ? -6.425 4.231 18.102 1.00 95.25 88 ALA A O 1
ATOM 679 N N . LEU A 1 89 ? -5.244 2.326 17.968 1.00 97.31 89 LEU A N 1
ATOM 680 C CA . LEU A 1 89 ? -5.998 1.664 19.033 1.00 97.31 89 LEU A CA 1
ATOM 681 C C . LEU A 1 89 ? -5.746 2.303 20.406 1.00 97.31 89 LEU A C 1
ATOM 683 O O . LEU A 1 89 ? -6.678 2.441 21.198 1.00 97.31 89 LEU A O 1
ATOM 687 N N . ASN A 1 90 ? -4.503 2.689 20.699 1.00 96.62 90 ASN A N 1
ATOM 688 C CA . ASN A 1 90 ? -4.160 3.369 21.948 1.00 96.62 90 ASN A CA 1
ATOM 689 C C . ASN A 1 90 ? -4.838 4.741 22.028 1.00 96.62 90 ASN A C 1
ATOM 691 O O . ASN A 1 90 ? -5.463 5.042 23.042 1.00 96.62 90 ASN A O 1
ATOM 695 N N . LEU A 1 91 ? -4.830 5.506 20.931 1.00 96.00 91 LEU A N 1
ATOM 696 C CA . LEU A 1 91 ? -5.553 6.776 20.847 1.00 96.00 91 LEU A CA 1
ATOM 697 C C . LEU A 1 91 ? -7.056 6.607 21.112 1.00 96.00 91 LEU A C 1
ATOM 699 O O . LEU A 1 91 ? -7.627 7.382 21.879 1.00 96.00 91 LEU A O 1
ATOM 703 N N . ALA A 1 92 ? -7.680 5.572 20.539 1.00 97.44 92 ALA A N 1
ATOM 704 C CA . ALA A 1 92 ? -9.085 5.257 20.793 1.00 97.44 92 ALA A CA 1
ATOM 705 C C . ALA A 1 92 ? -9.345 4.918 22.267 1.00 97.44 92 ALA A C 1
ATOM 707 O O . ALA A 1 92 ? -10.307 5.399 22.861 1.00 97.44 92 ALA A O 1
ATOM 708 N N . LYS A 1 93 ? -8.454 4.141 22.893 1.00 97.50 93 LYS A N 1
ATOM 709 C CA . LYS A 1 93 ? -8.549 3.797 24.317 1.00 97.50 93 LYS A CA 1
ATOM 710 C C . LYS A 1 93 ? -8.452 5.030 25.226 1.00 97.50 93 LYS A C 1
ATOM 712 O O . LYS A 1 93 ? -9.135 5.081 26.244 1.00 97.50 93 LYS A O 1
ATOM 717 N N . GLU A 1 94 ? -7.586 5.980 24.887 1.00 97.31 94 GLU A N 1
ATOM 718 C CA . GLU A 1 94 ? -7.352 7.205 25.666 1.00 97.31 94 GLU A CA 1
ATOM 719 C C . GLU A 1 94 ? -8.464 8.250 25.502 1.00 97.31 94 GLU A C 1
ATOM 721 O O . GLU A 1 94 ? -8.614 9.109 26.364 1.00 97.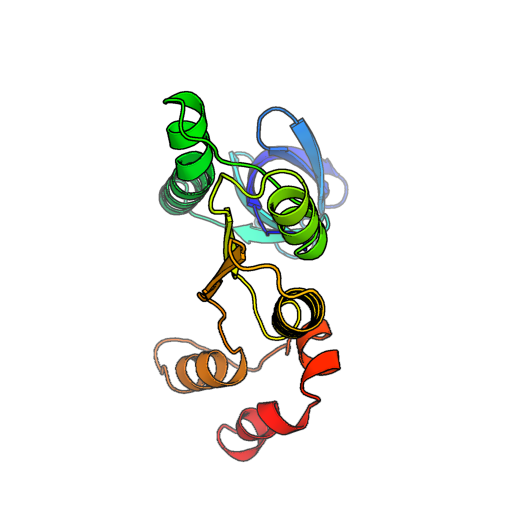31 94 GLU A O 1
ATOM 726 N N . ASN A 1 95 ? -9.250 8.169 24.424 1.00 97.06 95 ASN A N 1
ATOM 727 C CA . ASN A 1 95 ? -10.300 9.132 24.080 1.00 97.06 95 ASN A CA 1
ATOM 728 C C . ASN A 1 95 ? -11.628 8.391 23.813 1.00 97.06 95 ASN A C 1
ATOM 730 O O . ASN A 1 95 ? -12.073 8.329 22.661 1.00 97.06 95 ASN A O 1
ATOM 734 N N . PRO A 1 96 ? -12.247 7.771 24.839 1.00 96.25 96 PRO A N 1
ATOM 735 C CA . PRO A 1 96 ? -13.431 6.919 24.680 1.00 96.25 96 PRO A CA 1
ATOM 736 C C . PRO A 1 96 ? -14.668 7.657 24.144 1.00 96.25 96 PRO A C 1
ATOM 738 O O . PRO A 1 96 ? -15.610 7.018 23.683 1.00 96.25 96 PRO A O 1
ATOM 741 N N . GLU A 1 97 ? -14.679 8.986 24.212 1.00 97.19 97 GLU A N 1
ATOM 742 C CA . GLU A 1 97 ? -15.742 9.865 23.726 1.00 97.19 97 GLU A CA 1
ATOM 743 C C . GLU A 1 97 ? -15.670 10.165 22.222 1.00 97.19 97 GLU A C 1
ATOM 745 O O . GLU A 1 97 ? -16.588 10.774 21.676 1.00 97.19 97 GLU A O 1
ATOM 750 N N . LYS A 1 98 ? -14.582 9.768 21.550 1.00 96.56 98 LYS A N 1
ATOM 751 C CA . LYS A 1 98 ? -14.368 9.993 20.117 1.00 96.56 98 LYS A CA 1
ATOM 752 C C . LYS A 1 98 ? -14.262 8.670 19.379 1.00 96.56 98 LYS A C 1
ATOM 754 O O . LYS A 1 98 ? -13.585 7.758 19.843 1.00 96.56 98 LYS A O 1
ATOM 759 N N . ASP A 1 99 ? -14.841 8.603 18.189 1.00 97.62 99 ASP A N 1
ATOM 760 C CA . ASP A 1 99 ? -14.647 7.472 17.288 1.00 97.62 99 ASP A CA 1
ATOM 761 C C . ASP A 1 99 ? -13.353 7.624 16.481 1.00 97.62 99 ASP A C 1
ATOM 763 O O . ASP A 1 99 ? -13.031 8.698 15.967 1.00 97.62 99 ASP A O 1
ATOM 767 N N . PHE A 1 100 ? -12.615 6.523 16.348 1.00 97.62 100 PHE A N 1
ATOM 768 C CA . PHE A 1 100 ? -11.383 6.448 15.572 1.00 97.62 100 PHE A CA 1
ATOM 769 C C . PHE A 1 100 ? -11.554 5.462 14.427 1.00 97.62 100 PHE A C 1
ATOM 771 O O . PHE A 1 100 ? -11.789 4.275 14.650 1.00 97.62 100 PHE A O 1
ATOM 778 N N . VAL A 1 101 ? -11.381 5.946 13.199 1.00 97.44 101 VAL A N 1
ATOM 779 C CA . VAL A 1 101 ? -11.409 5.118 11.992 1.00 97.44 101 VAL A CA 1
ATOM 780 C C . VAL A 1 101 ? -9.992 5.000 11.443 1.00 97.44 101 VAL A C 1
ATOM 782 O O . VAL A 1 101 ? -9.427 5.962 10.927 1.00 97.44 101 VAL A O 1
ATOM 785 N N . LEU A 1 102 ? -9.408 3.810 11.552 1.00 96.06 102 LEU A N 1
ATOM 786 C CA . LEU A 1 102 ? -8.150 3.475 10.900 1.00 96.06 102 LEU A CA 1
ATOM 787 C C . LEU A 1 102 ? -8.406 3.148 9.427 1.00 96.06 102 LEU A C 1
ATOM 789 O O . LEU A 1 102 ? -9.159 2.224 9.115 1.00 96.06 102 LEU A O 1
ATOM 793 N N . PHE A 1 103 ? -7.725 3.846 8.522 1.00 93.69 103 PHE A N 1
ATOM 794 C CA . PHE A 1 103 ? -7.735 3.504 7.103 1.00 93.69 103 PHE A CA 1
ATOM 795 C C . PHE A 1 103 ? -6.824 2.289 6.857 1.00 93.69 103 PHE A C 1
ATOM 797 O O . PHE A 1 103 ? -5.597 2.390 6.860 1.00 93.69 103 PHE A O 1
ATOM 804 N N . GLY A 1 104 ? -7.431 1.108 6.723 1.00 92.31 104 GLY A N 1
ATOM 805 C CA . GLY A 1 104 ? -6.740 -0.173 6.595 1.00 92.31 104 GLY A CA 1
ATOM 806 C C . GLY A 1 104 ? -6.298 -0.435 5.162 1.00 92.31 104 GLY A C 1
ATOM 807 O O . GLY A 1 104 ? -6.949 -1.196 4.446 1.00 92.31 104 GLY A O 1
ATOM 808 N N . VAL A 1 105 ? -5.218 0.226 4.747 1.00 90.44 105 VAL A N 1
ATOM 809 C CA . VAL A 1 105 ? -4.595 0.065 3.427 1.00 90.44 105 VAL A CA 1
ATOM 810 C C . VAL A 1 105 ? -3.412 -0.885 3.524 1.00 90.44 105 VAL A C 1
ATOM 812 O O . VAL A 1 105 ? -2.581 -0.791 4.427 1.00 90.44 105 VAL A O 1
ATOM 815 N N . GLY A 1 106 ? -3.298 -1.767 2.540 1.00 89.69 106 GLY A N 1
ATOM 816 C CA . GLY A 1 106 ? -2.111 -2.581 2.351 1.00 89.69 106 GLY A CA 1
ATOM 817 C C . GLY A 1 106 ? -2.413 -3.903 1.673 1.00 89.69 106 GLY A C 1
ATOM 818 O O . GLY A 1 106 ? -3.563 -4.249 1.400 1.00 89.69 106 GLY A O 1
ATOM 819 N N . PHE A 1 107 ? -1.340 -4.635 1.424 1.00 94.19 107 PHE A N 1
ATOM 820 C CA . PHE A 1 107 ? -1.387 -6.000 0.929 1.00 94.19 107 PHE A CA 1
ATOM 821 C C . PHE A 1 107 ? -1.351 -6.990 2.101 1.00 94.19 107 PHE A C 1
ATOM 823 O O . PHE A 1 107 ? -1.567 -6.641 3.271 1.00 94.19 107 PHE A O 1
ATOM 830 N N . GLU A 1 108 ? -1.045 -8.244 1.807 1.00 95.81 108 GLU A N 1
ATOM 831 C CA . GLU A 1 108 ? -0.951 -9.321 2.785 1.00 95.81 108 GLU A CA 1
ATOM 832 C C . GLU A 1 108 ? 0.147 -9.068 3.829 1.00 95.81 108 GLU A C 1
ATOM 834 O O . GLU A 1 108 ? 0.063 -9.599 4.925 1.00 95.81 108 GLU A O 1
ATOM 839 N N . THR A 1 109 ? 1.127 -8.199 3.562 1.00 93.75 109 THR A N 1
ATOM 840 C CA . THR A 1 109 ? 2.151 -7.786 4.543 1.00 93.75 109 THR A CA 1
ATOM 841 C C . THR A 1 109 ? 1.591 -6.986 5.716 1.00 93.75 109 THR A C 1
ATOM 843 O O . THR A 1 109 ? 2.051 -7.140 6.845 1.00 93.75 109 THR A O 1
ATOM 846 N N . THR A 1 110 ? 0.596 -6.136 5.466 1.00 92.44 110 THR A N 1
ATOM 847 C CA . THR A 1 110 ? 0.027 -5.227 6.476 1.00 92.44 110 THR A CA 1
ATOM 848 C C . THR A 1 110 ? -1.196 -5.831 7.157 1.00 92.44 110 THR A C 1
ATOM 850 O O . THR A 1 110 ? -1.444 -5.598 8.344 1.00 92.44 110 THR A O 1
ATOM 853 N N . THR A 1 111 ? -1.952 -6.638 6.410 1.00 95.81 111 THR A N 1
ATOM 854 C CA . THR A 1 111 ? -3.241 -7.196 6.838 1.00 95.81 111 THR A CA 1
ATOM 855 C C . THR A 1 111 ? -3.163 -7.952 8.181 1.00 95.81 111 THR A C 1
ATOM 857 O O . THR A 1 111 ? -4.008 -7.693 9.043 1.00 95.81 111 THR A O 1
ATOM 860 N N . PRO A 1 112 ? -2.149 -8.806 8.458 1.00 95.44 112 PRO A N 1
ATOM 861 C CA . PRO A 1 112 ? -2.030 -9.511 9.735 1.00 95.44 112 PRO A CA 1
ATOM 862 C C . PRO A 1 112 ? -1.872 -8.582 10.940 1.00 95.44 112 PRO A C 1
ATOM 864 O O . PRO A 1 112 ? -2.444 -8.852 11.996 1.00 95.44 112 PRO A O 1
ATOM 867 N N . MET A 1 113 ? -1.138 -7.472 10.797 1.00 94.25 113 MET A N 1
ATOM 868 C CA . MET A 1 113 ? -0.963 -6.507 11.888 1.00 94.25 113 MET A CA 1
ATOM 869 C C . MET A 1 113 ? -2.280 -5.810 12.228 1.00 94.25 113 MET A C 1
ATOM 871 O O . MET A 1 113 ? -2.616 -5.658 13.401 1.00 94.25 113 MET A O 1
ATOM 875 N N . ILE A 1 114 ? -3.061 -5.428 11.216 1.00 96.69 114 ILE A N 1
ATOM 876 C CA . ILE A 1 114 ? -4.370 -4.798 11.421 1.00 96.69 114 ILE A CA 1
ATOM 877 C C . ILE A 1 114 ? -5.363 -5.805 12.015 1.00 96.69 114 ILE A C 1
ATOM 879 O O . ILE A 1 114 ? -6.048 -5.489 12.989 1.00 96.69 114 ILE A O 1
ATOM 883 N N . ALA A 1 115 ? -5.385 -7.041 11.508 1.00 96.81 115 ALA A N 1
ATOM 884 C CA . ALA A 1 115 ? -6.203 -8.118 12.062 1.00 96.81 115 ALA A CA 1
ATOM 885 C C . ALA A 1 115 ? -5.856 -8.405 13.534 1.00 96.81 115 ALA A C 1
ATOM 887 O O . ALA A 1 115 ? -6.748 -8.574 14.371 1.00 96.81 115 ALA A O 1
ATOM 888 N N . HIS A 1 116 ? -4.564 -8.402 13.879 1.00 97.50 116 HIS A N 1
ATOM 889 C CA . HIS A 1 116 ? -4.114 -8.523 15.262 1.00 97.50 116 HIS A CA 1
ATOM 890 C C . HIS A 1 116 ? -4.645 -7.375 16.130 1.00 97.50 116 HIS A C 1
ATOM 892 O O . HIS A 1 116 ? -5.199 -7.626 17.200 1.00 97.50 116 HIS A O 1
ATOM 898 N N . THR A 1 117 ? -4.549 -6.131 15.662 1.00 97.44 117 THR A N 1
ATOM 899 C CA . THR A 1 117 ? -5.067 -4.960 16.382 1.00 97.44 117 THR A CA 1
ATOM 900 C C . THR A 1 117 ? -6.574 -5.042 16.618 1.00 97.44 117 THR A C 1
ATOM 902 O O . THR A 1 117 ? -7.018 -4.790 17.736 1.00 97.44 117 THR A O 1
ATOM 905 N N . ILE A 1 118 ? -7.360 -5.488 15.633 1.00 97.69 118 ILE A N 1
ATOM 906 C CA . ILE A 1 118 ? -8.804 -5.734 15.803 1.00 97.69 118 ILE A CA 1
ATOM 907 C C . ILE A 1 118 ? -9.047 -6.783 16.901 1.00 97.69 118 ILE A C 1
ATOM 909 O O . ILE A 1 118 ? -9.887 -6.594 17.785 1.00 97.69 118 ILE A O 1
ATOM 913 N N . LYS A 1 119 ? -8.270 -7.875 16.909 1.00 98.12 119 LYS A N 1
ATOM 914 C CA . LYS A 1 119 ? -8.359 -8.912 17.951 1.00 98.12 119 LYS A CA 1
ATOM 915 C C . LYS A 1 119 ? -8.021 -8.358 19.338 1.00 98.12 119 LYS A C 1
ATOM 917 O O . LYS A 1 119 ? -8.676 -8.720 20.317 1.00 98.12 119 LYS A O 1
ATOM 922 N N . VAL A 1 120 ? -7.022 -7.481 19.440 1.00 98.00 120 VAL A N 1
ATOM 923 C CA . VAL A 1 120 ? -6.664 -6.797 20.692 1.00 98.00 120 VAL A CA 1
ATOM 924 C C . VAL A 1 120 ? -7.783 -5.856 21.144 1.00 98.00 120 VAL A C 1
ATOM 926 O O . VAL A 1 120 ? -8.143 -5.891 22.321 1.00 98.00 120 VAL A O 1
ATOM 929 N N . ALA A 1 121 ? -8.367 -5.074 20.232 1.00 97.88 121 ALA A N 1
ATOM 930 C CA . ALA A 1 121 ? -9.495 -4.186 20.515 1.00 97.88 121 ALA A CA 1
ATOM 931 C C . ALA A 1 121 ? -10.689 -4.963 21.090 1.00 97.88 121 ALA A C 1
ATOM 933 O O . ALA A 1 121 ? -11.202 -4.609 22.152 1.00 97.88 121 ALA A O 1
ATOM 934 N N . SER A 1 122 ? -11.048 -6.086 20.457 1.00 97.88 122 SER A N 1
ATOM 935 C CA . SER A 1 122 ? -12.116 -6.982 20.914 1.00 97.88 122 SER A CA 1
ATOM 936 C C . SER A 1 122 ? -11.835 -7.558 22.308 1.00 97.88 122 SER A C 1
ATOM 938 O O . SER A 1 122 ? -12.668 -7.429 23.206 1.00 97.88 122 SER A O 1
ATOM 940 N N . LYS A 1 123 ? -10.630 -8.106 22.546 1.00 98.06 123 LYS A N 1
ATOM 941 C CA . LYS A 1 123 ? -10.230 -8.629 23.869 1.00 98.06 123 LYS A CA 1
ATOM 942 C C . LYS A 1 123 ? -10.294 -7.569 24.970 1.00 98.06 123 LYS A C 1
ATOM 944 O O . LYS A 1 123 ? -10.703 -7.873 26.086 1.00 98.06 123 LYS A O 1
ATOM 949 N N . LYS A 1 124 ? -9.888 -6.335 24.661 1.00 97.31 124 LYS A N 1
ATOM 950 C CA . LYS A 1 124 ? -9.912 -5.199 25.594 1.00 97.31 124 LYS A CA 1
ATOM 951 C C . LYS A 1 124 ? -11.269 -4.488 25.652 1.00 97.31 124 LYS A C 1
ATOM 953 O O . LYS A 1 124 ? -11.402 -3.540 26.417 1.00 97.31 124 LYS A O 1
ATOM 958 N N . ARG A 1 125 ? -12.265 -4.942 24.879 1.00 97.50 125 ARG A N 1
ATOM 959 C CA . ARG A 1 125 ? -13.609 -4.349 24.772 1.00 97.50 125 ARG A CA 1
ATOM 960 C C . ARG A 1 125 ? -13.593 -2.858 24.398 1.00 97.50 125 ARG A C 1
ATOM 962 O O . ARG A 1 125 ? -14.435 -2.098 24.869 1.00 97.50 125 ARG A O 1
ATOM 969 N N . ILE A 1 126 ? -12.649 -2.446 23.552 1.00 97.94 126 ILE A N 1
ATOM 970 C CA . ILE A 1 126 ? -12.590 -1.085 23.000 1.00 97.94 126 ILE A CA 1
ATOM 971 C C . ILE A 1 126 ? -13.645 -0.988 21.894 1.00 97.94 126 ILE A C 1
ATOM 973 O O . ILE A 1 126 ? -13.607 -1.772 20.947 1.00 97.94 126 ILE A O 1
ATOM 977 N N . LYS A 1 127 ? -14.611 -0.072 22.042 1.00 96.94 127 LYS A N 1
ATOM 978 C CA . LYS A 1 127 ? -15.804 0.009 21.175 1.00 96.94 127 LYS A CA 1
ATOM 979 C C . LYS A 1 127 ? -15.761 1.134 20.140 1.00 96.94 127 LYS A C 1
ATOM 981 O O . LYS A 1 127 ? -16.494 1.064 19.168 1.00 96.94 127 LYS A O 1
ATOM 986 N N . ASN A 1 128 ? -14.905 2.129 20.340 1.00 98.25 128 ASN A N 1
ATOM 987 C CA . ASN A 1 128 ? -14.772 3.332 19.513 1.00 98.25 128 ASN A CA 1
ATOM 988 C C . ASN A 1 128 ? -13.604 3.245 18.509 1.00 98.25 128 ASN A C 1
ATOM 990 O O . ASN A 1 128 ? -13.090 4.263 18.049 1.00 98.25 128 ASN A O 1
ATOM 994 N N . PHE A 1 129 ? -13.140 2.031 18.201 1.00 98.31 129 PHE A N 1
ATOM 995 C CA . PHE A 1 129 ? -12.080 1.782 17.226 1.00 98.31 129 PHE A CA 1
ATOM 996 C C . PHE A 1 129 ? -12.636 0.987 16.047 1.00 98.31 129 PHE A C 1
ATOM 998 O O . PHE A 1 129 ? -13.096 -0.144 16.210 1.00 98.31 129 PHE A O 1
ATOM 1005 N N . TYR A 1 130 ? -12.533 1.563 14.856 1.00 98.12 130 TYR A N 1
ATOM 1006 C CA . TYR A 1 130 ? -13.039 1.005 13.612 1.00 98.12 130 TYR A CA 1
ATOM 1007 C C . TYR A 1 130 ? -11.919 0.922 12.582 1.00 98.12 130 TYR A C 1
ATOM 1009 O O . TYR A 1 130 ? -10.967 1.703 12.602 1.00 98.12 130 TYR A O 1
ATOM 1017 N N . VAL A 1 131 ? -12.049 -0.012 11.645 1.00 97.81 131 VAL A N 1
ATOM 1018 C CA 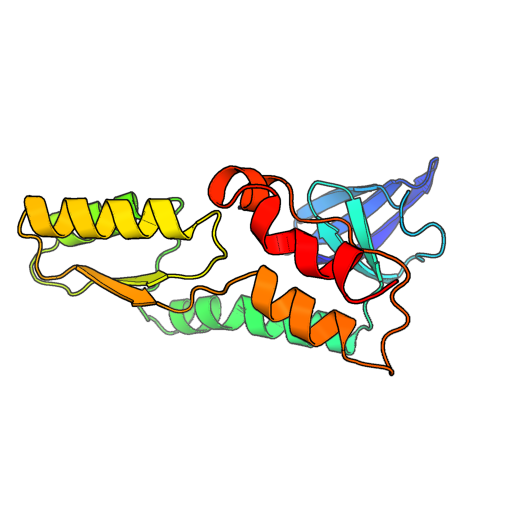. VAL A 1 131 ? -11.133 -0.143 10.512 1.00 97.81 131 VAL A CA 1
ATOM 1019 C C . VAL A 1 131 ? -11.937 -0.023 9.228 1.00 97.81 131 VAL A C 1
ATOM 1021 O O . VAL A 1 131 ? -12.793 -0.861 8.952 1.00 97.81 131 VAL A O 1
ATOM 1024 N N . TYR A 1 132 ? -11.636 0.994 8.424 1.00 97.12 132 TYR A N 1
ATOM 1025 C CA . TYR A 1 132 ? -12.119 1.076 7.051 1.00 97.12 132 TYR A CA 1
ATOM 1026 C C . TYR A 1 132 ? -11.206 0.215 6.174 1.00 97.12 132 TYR A C 1
ATOM 1028 O O . TYR A 1 132 ? -10.092 0.614 5.833 1.00 97.12 132 TYR A O 1
ATOM 1036 N N . SER A 1 133 ? -11.633 -1.016 5.892 1.00 95.38 133 SER A N 1
ATOM 1037 C CA . SER A 1 133 ? -10.797 -2.008 5.212 1.00 95.38 133 SER A CA 1
ATOM 1038 C C . SER A 1 133 ? -10.784 -1.795 3.701 1.00 95.38 133 SER A C 1
ATOM 1040 O O . SER A 1 133 ? -11.773 -2.055 3.022 1.00 95.38 133 SER A O 1
ATOM 1042 N N . VAL A 1 134 ? -9.622 -1.417 3.174 1.00 94.75 134 VAL A N 1
ATOM 1043 C CA . VAL A 1 134 ? -9.337 -1.287 1.734 1.00 94.75 134 VAL A CA 1
ATOM 1044 C C . VAL A 1 134 ? -8.128 -2.131 1.325 1.00 94.75 134 VAL A C 1
ATOM 1046 O O . VAL A 1 134 ? -7.444 -1.842 0.343 1.00 94.75 134 VAL A O 1
ATOM 1049 N N . HIS A 1 135 ? -7.869 -3.198 2.083 1.00 94.75 135 HIS A N 1
ATOM 1050 C CA . HIS A 1 135 ? -6.821 -4.168 1.796 1.00 94.75 135 HIS A CA 1
ATOM 1051 C C . HIS A 1 135 ? -7.002 -4.809 0.419 1.00 94.75 135 HIS A C 1
ATOM 1053 O O . HIS A 1 135 ? -8.121 -4.989 -0.073 1.00 94.75 135 HIS A O 1
ATOM 1059 N N . LYS A 1 136 ? -5.883 -5.185 -0.194 1.00 95.00 136 LYS A N 1
ATOM 1060 C CA . LYS A 1 136 ? -5.837 -5.841 -1.502 1.00 95.00 136 LYS A CA 1
ATOM 1061 C C . LYS A 1 136 ? -5.015 -7.120 -1.419 1.00 95.00 136 LYS A C 1
ATOM 1063 O O . LYS A 1 136 ? -4.205 -7.290 -0.514 1.00 95.00 136 LYS A O 1
ATOM 1068 N N . LEU A 1 137 ? -5.240 -8.007 -2.382 1.00 95.56 137 LEU A N 1
ATOM 1069 C CA . LEU A 1 137 ? -4.502 -9.256 -2.528 1.00 95.56 137 LEU A CA 1
ATOM 1070 C C . LEU A 1 137 ? -3.654 -9.198 -3.796 1.00 95.56 137 LEU A C 1
ATOM 1072 O O . LEU A 1 137 ? -4.144 -8.767 -4.844 1.00 95.56 137 LEU A O 1
ATOM 1076 N N . ILE A 1 138 ? -2.416 -9.672 -3.710 1.00 95.62 138 ILE A N 1
ATOM 1077 C CA . ILE A 1 138 ? -1.494 -9.734 -4.841 1.00 95.62 138 ILE A CA 1
ATOM 1078 C C . ILE A 1 138 ? -1.878 -10.840 -5.837 1.00 95.62 138 ILE A C 1
ATOM 1080 O O . ILE A 1 138 ? -1.962 -10.526 -7.026 1.00 95.62 138 ILE A O 1
ATOM 1084 N N . PRO A 1 139 ? -2.157 -12.103 -5.442 1.00 95.12 139 PRO A N 1
ATOM 1085 C CA . PRO A 1 139 ? -2.403 -13.167 -6.420 1.00 95.12 139 PRO A CA 1
ATOM 1086 C C . PRO A 1 139 ? -3.548 -12.878 -7.410 1.00 95.12 139 PRO A C 1
ATOM 1088 O O . PRO A 1 139 ? -3.363 -13.120 -8.604 1.00 95.12 139 PRO A O 1
ATOM 1091 N N . PRO A 1 140 ? -4.700 -12.302 -7.000 1.00 94.62 140 PRO A N 1
ATOM 1092 C CA . PRO A 1 140 ? -5.737 -11.892 -7.946 1.00 94.62 140 PRO A CA 1
ATOM 1093 C C . PRO A 1 140 ? -5.280 -10.798 -8.916 1.00 94.62 140 PRO A C 1
ATOM 1095 O O . PRO A 1 140 ? -5.631 -10.864 -10.090 1.00 94.62 140 PRO A O 1
ATOM 1098 N N . ALA A 1 141 ? -4.480 -9.828 -8.459 1.00 93.81 141 ALA A N 1
ATOM 1099 C CA . ALA A 1 141 ? -3.943 -8.779 -9.324 1.00 93.81 141 ALA A CA 1
ATOM 1100 C C . ALA A 1 141 ? -2.993 -9.364 -10.382 1.00 93.81 141 ALA A C 1
ATOM 1102 O O . ALA A 1 141 ? -3.149 -9.084 -11.568 1.00 93.81 141 ALA A O 1
ATOM 1103 N N . LEU A 1 142 ? -2.086 -10.261 -9.979 1.00 93.88 142 LEU A N 1
ATOM 1104 C CA . LEU A 1 142 ? -1.202 -10.978 -10.908 1.00 93.88 142 LEU A CA 1
ATOM 1105 C C . LEU A 1 142 ? -1.995 -11.806 -11.928 1.00 93.88 142 LEU A C 1
ATOM 1107 O O . LEU A 1 142 ? -1.644 -11.846 -13.103 1.00 93.88 142 LEU A O 1
ATOM 1111 N N . LYS A 1 143 ? -3.100 -12.427 -11.499 1.00 92.06 143 LYS A N 1
ATOM 1112 C CA . LYS A 1 143 ? -3.980 -13.206 -12.378 1.00 92.06 143 LYS A CA 1
ATOM 1113 C C . LYS A 1 143 ? -4.693 -12.356 -13.428 1.00 92.06 143 LYS A C 1
ATOM 1115 O O . LYS A 1 143 ? -5.004 -12.871 -14.496 1.00 92.06 143 LYS A O 1
ATOM 1120 N N . VAL A 1 144 ? -4.986 -11.093 -13.126 1.00 93.25 144 VAL A N 1
ATOM 1121 C CA . VAL A 1 144 ? -5.528 -10.148 -14.112 1.00 93.25 144 VAL A CA 1
ATOM 1122 C C . VAL A 1 144 ? -4.433 -9.739 -15.092 1.00 93.25 144 VAL A C 1
ATOM 1124 O O . VAL A 1 144 ? -4.650 -9.831 -16.293 1.00 93.25 144 VAL A O 1
ATOM 1127 N N . LEU A 1 145 ? -3.245 -9.382 -14.592 1.00 92.62 145 LEU A N 1
ATOM 1128 C CA . LEU A 1 145 ? -2.125 -8.935 -15.426 1.00 92.62 145 LEU A CA 1
ATOM 1129 C C . LEU A 1 145 ? -1.665 -9.997 -16.429 1.00 92.62 145 LEU A C 1
ATOM 1131 O O . LEU A 1 145 ? -1.448 -9.680 -17.589 1.00 92.62 145 LEU A O 1
ATOM 1135 N N . VAL A 1 146 ? -1.552 -11.261 -16.010 1.00 91.25 146 VAL A N 1
ATOM 1136 C CA . VAL A 1 146 ? -1.098 -12.345 -16.901 1.00 91.25 146 VAL A CA 1
ATOM 1137 C C . VAL A 1 146 ? -2.109 -12.688 -18.006 1.00 91.25 146 VAL A C 1
ATOM 1139 O O . VAL A 1 146 ? -1.753 -13.321 -18.992 1.00 91.25 146 VAL A O 1
ATOM 1142 N N . LYS A 1 147 ? -3.378 -12.297 -17.843 1.00 88.88 147 LYS A N 1
ATOM 1143 C CA . LYS A 1 147 ? -4.439 -12.538 -18.830 1.00 88.88 147 LYS A CA 1
ATOM 1144 C C . LYS A 1 147 ? -4.583 -11.416 -19.851 1.00 88.88 147 LYS A C 1
ATOM 1146 O O . LYS A 1 147 ? -5.314 -11.593 -20.821 1.00 88.88 147 LYS A O 1
ATOM 1151 N N . ASP A 1 148 ? -3.977 -10.262 -19.603 1.00 89.94 148 ASP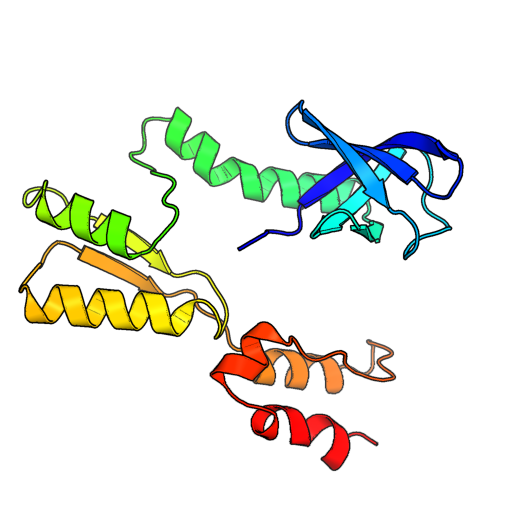 A N 1
ATOM 1152 C CA . ASP A 1 148 ? -4.100 -9.116 -20.490 1.00 89.94 148 ASP A CA 1
ATOM 1153 C C . ASP A 1 148 ? -3.091 -9.232 -21.635 1.00 89.94 148 ASP A C 1
ATOM 1155 O O . ASP A 1 148 ? -1.895 -9.010 -21.456 1.00 89.94 148 ASP A O 1
ATOM 1159 N N . GLU A 1 149 ? -3.585 -9.572 -22.825 1.00 84.50 149 GLU A N 1
ATOM 1160 C CA . GLU A 1 149 ? -2.768 -9.735 -24.034 1.00 84.50 149 GLU A CA 1
ATOM 1161 C C . GLU A 1 149 ? -2.094 -8.429 -24.488 1.00 84.50 149 GLU A C 1
ATOM 1163 O O . GLU A 1 149 ? -1.115 -8.466 -25.237 1.00 84.50 149 GLU A O 1
ATOM 1168 N N . ASN A 1 150 ? -2.570 -7.267 -24.022 1.00 89.25 150 ASN A N 1
ATOM 1169 C CA . ASN A 1 150 ? -1.936 -5.985 -24.326 1.00 89.25 150 ASN A CA 1
ATOM 1170 C C . ASN A 1 150 ? -0.656 -5.768 -23.509 1.00 89.25 150 ASN A C 1
ATOM 1172 O O . ASN A 1 150 ? 0.196 -4.963 -23.896 1.00 89.25 150 ASN A O 1
ATOM 1176 N N . ILE A 1 151 ? -0.501 -6.480 -22.388 1.00 84.31 151 ILE A N 1
ATOM 1177 C CA . ILE A 1 151 ? 0.663 -6.367 -21.515 1.00 84.31 151 ILE A CA 1
ATOM 1178 C C . ILE A 1 151 ? 1.655 -7.471 -21.880 1.00 84.31 151 ILE A C 1
ATOM 1180 O O . ILE A 1 151 ? 1.448 -8.656 -21.629 1.00 84.31 151 ILE A O 1
ATOM 1184 N N . LYS A 1 152 ? 2.790 -7.080 -22.460 1.00 84.56 152 LYS A N 1
ATOM 1185 C CA . LYS A 1 152 ? 3.864 -8.015 -22.821 1.00 84.56 152 LYS A CA 1
ATOM 1186 C C . LYS A 1 152 ? 4.650 -8.426 -21.572 1.00 84.56 152 LYS A C 1
ATOM 1188 O O . LYS A 1 152 ? 5.646 -7.791 -21.234 1.00 84.56 152 LYS A O 1
ATOM 1193 N N . ILE A 1 153 ? 4.200 -9.474 -20.882 1.00 87.62 153 ILE A N 1
ATOM 1194 C CA . ILE A 1 153 ? 4.857 -10.009 -19.680 1.00 87.62 153 ILE A CA 1
ATOM 1195 C C . ILE A 1 153 ? 5.587 -11.307 -20.015 1.00 87.62 153 ILE A C 1
ATOM 1197 O O . ILE A 1 153 ? 4.969 -12.295 -20.393 1.00 87.62 153 ILE A O 1
ATOM 1201 N N . ASN A 1 154 ? 6.907 -11.327 -19.821 1.00 88.62 154 ASN A N 1
ATOM 1202 C CA . ASN A 1 154 ? 7.712 -12.547 -19.958 1.00 88.62 154 ASN A CA 1
ATOM 1203 C C . ASN A 1 154 ? 7.950 -13.271 -18.625 1.00 88.62 154 ASN A C 1
ATOM 1205 O O . ASN A 1 154 ? 8.406 -14.410 -18.611 1.00 88.62 1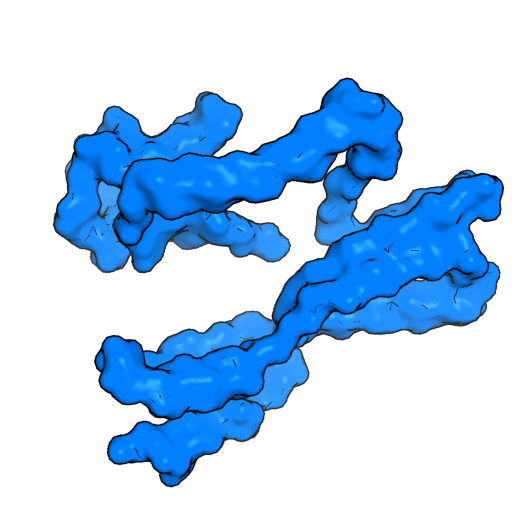54 ASN A O 1
ATOM 1209 N N . GLY A 1 155 ? 7.670 -12.616 -17.498 1.00 90.00 155 GLY A N 1
ATOM 1210 C CA . GLY A 1 155 ? 7.835 -13.200 -16.175 1.00 90.00 155 GLY A CA 1
ATOM 1211 C C . GLY A 1 155 ? 7.472 -12.229 -15.059 1.00 90.00 155 GLY A C 1
ATOM 1212 O O . GLY A 1 155 ? 7.344 -11.025 -15.276 1.00 90.00 155 GLY A O 1
ATOM 1213 N N . PHE A 1 156 ? 7.324 -12.766 -13.849 1.00 91.00 156 PHE A N 1
ATOM 1214 C CA . PHE A 1 156 ? 6.998 -11.995 -12.653 1.00 91.00 156 PHE A CA 1
ATOM 1215 C C . PHE A 1 156 ? 8.090 -12.127 -11.597 1.00 91.00 156 PHE A C 1
ATOM 1217 O O . PHE A 1 156 ? 8.458 -13.234 -11.202 1.00 91.00 156 PHE A O 1
ATOM 1224 N N . LEU A 1 157 ? 8.525 -10.988 -11.057 1.00 90.88 157 LEU A N 1
ATOM 1225 C CA . LEU A 1 157 ? 9.260 -10.945 -9.799 1.00 90.88 157 LEU A CA 1
ATOM 1226 C C . LEU A 1 157 ? 8.254 -10.827 -8.647 1.00 90.88 157 LEU A C 1
ATOM 1228 O O . LEU A 1 157 ? 7.727 -9.751 -8.371 1.00 90.88 157 LEU A O 1
ATOM 1232 N N . CYS A 1 158 ? 7.943 -11.953 -8.003 1.00 92.00 158 CYS A N 1
ATOM 1233 C CA . CYS A 1 158 ? 6.932 -11.991 -6.946 1.00 92.00 158 CYS A CA 1
ATOM 1234 C C . CYS A 1 158 ? 7.391 -11.232 -5.678 1.00 92.00 158 CYS A C 1
ATOM 1236 O O . CYS A 1 158 ? 8.570 -11.287 -5.316 1.00 92.00 158 CYS A O 1
ATOM 1238 N N . PRO A 1 159 ? 6.478 -10.545 -4.963 1.00 91.44 159 PRO A N 1
ATOM 1239 C CA . PRO A 1 159 ? 6.837 -9.692 -3.832 1.00 91.44 159 PRO A CA 1
ATOM 1240 C C . PRO A 1 159 ? 7.276 -10.497 -2.602 1.00 91.44 159 PRO A C 1
ATOM 1242 O O . PRO A 1 159 ? 6.454 -11.069 -1.891 1.00 91.44 159 PRO A O 1
ATOM 1245 N N . GLY A 1 160 ? 8.576 -10.467 -2.292 1.00 92.81 160 GLY A N 1
ATOM 1246 C CA . GLY A 1 160 ? 9.173 -11.262 -1.210 1.00 92.81 160 GLY A CA 1
ATOM 1247 C C . GLY A 1 160 ? 8.496 -11.102 0.157 1.00 92.81 160 GLY A C 1
ATOM 1248 O O . GLY A 1 160 ? 8.146 -12.098 0.780 1.00 92.81 160 GLY A O 1
ATOM 1249 N N . HIS A 1 161 ? 8.232 -9.871 0.612 1.00 92.69 161 HIS A N 1
ATOM 1250 C CA . HIS A 1 161 ? 7.561 -9.647 1.903 1.00 92.69 161 HIS A CA 1
ATOM 1251 C C . HIS A 1 161 ? 6.142 -10.231 1.950 1.00 92.69 161 HIS A C 1
ATOM 1253 O O . HIS A 1 161 ? 5.716 -10.723 2.989 1.00 92.69 161 HIS A O 1
ATOM 1259 N N . VAL A 1 162 ? 5.408 -10.191 0.837 1.00 94.75 162 VAL A N 1
ATOM 1260 C CA . VAL A 1 162 ? 4.075 -10.802 0.738 1.00 94.75 162 VAL A CA 1
ATOM 1261 C C . VAL A 1 162 ? 4.213 -12.321 0.790 1.00 94.75 162 VAL A C 1
ATOM 1263 O O . VAL A 1 162 ? 3.487 -12.972 1.537 1.00 94.75 162 VAL A O 1
ATOM 1266 N N . SER A 1 163 ? 5.199 -12.882 0.086 1.00 95.69 163 SER A N 1
ATOM 1267 C CA . SER A 1 163 ? 5.514 -14.314 0.115 1.00 95.69 163 SER A CA 1
ATOM 1268 C C . SER A 1 163 ? 5.901 -14.822 1.507 1.00 95.69 163 SER A C 1
ATOM 1270 O O . SER A 1 163 ? 5.621 -15.972 1.819 1.00 95.69 163 SER A O 1
ATOM 1272 N N . VAL A 1 164 ? 6.480 -13.989 2.380 1.00 95.94 164 VAL A N 1
ATOM 1273 C CA . VAL A 1 164 ? 6.705 -14.356 3.795 1.00 95.94 164 VAL A CA 1
ATOM 1274 C C . VAL A 1 164 ? 5.381 -14.619 4.524 1.00 95.94 164 VAL A C 1
ATOM 1276 O O . VAL A 1 164 ? 5.336 -15.451 5.425 1.00 95.94 164 VAL A O 1
ATOM 1279 N N . ILE A 1 165 ? 4.298 -13.942 4.134 1.00 96.38 165 ILE A N 1
ATOM 1280 C CA . ILE A 1 165 ? 2.980 -14.102 4.757 1.00 96.38 165 ILE A CA 1
ATOM 1281 C C . ILE A 1 165 ? 2.190 -15.255 4.136 1.00 96.38 165 ILE A C 1
ATOM 1283 O O . ILE A 1 165 ? 1.578 -16.031 4.866 1.00 96.38 165 ILE A O 1
ATOM 1287 N N . ILE A 1 166 ? 2.173 -15.357 2.804 1.00 96.44 166 ILE A N 1
ATOM 1288 C CA . ILE A 1 166 ? 1.287 -16.295 2.089 1.00 96.44 166 ILE A CA 1
ATOM 1289 C C . ILE A 1 166 ? 2.002 -17.515 1.492 1.00 96.44 166 ILE A C 1
ATOM 1291 O O . ILE A 1 166 ? 1.344 -18.401 0.949 1.00 96.44 166 ILE A O 1
ATOM 1295 N N . GLY A 1 167 ? 3.331 -17.580 1.588 1.00 96.06 167 GLY A N 1
ATOM 1296 C CA . GLY A 1 167 ? 4.153 -18.596 0.932 1.00 96.06 167 GLY A CA 1
ATOM 1297 C C . GLY A 1 167 ? 4.282 -18.389 -0.582 1.00 96.06 167 GLY A C 1
ATOM 1298 O O . GLY A 1 167 ? 3.858 -17.373 -1.133 1.00 96.06 167 GLY A O 1
ATOM 1299 N N . SER A 1 168 ? 4.885 -19.365 -1.265 1.00 95.31 168 SER A N 1
ATOM 1300 C CA . SER A 1 168 ? 5.043 -19.372 -2.728 1.00 95.31 168 SER A CA 1
ATOM 1301 C C . SER A 1 168 ? 3.854 -19.987 -3.467 1.00 95.31 168 SER A C 1
ATOM 1303 O O . SER A 1 168 ? 3.581 -19.609 -4.604 1.00 95.31 168 SER A O 1
ATOM 1305 N N . ASN A 1 169 ? 3.135 -20.910 -2.824 1.00 96.12 169 ASN A N 1
ATOM 1306 C CA . ASN A 1 169 ? 2.072 -21.704 -3.446 1.00 96.12 169 ASN A CA 1
ATOM 1307 C C . ASN A 1 169 ? 1.010 -20.850 -4.172 1.00 96.12 169 ASN A C 1
ATOM 1309 O O . ASN A 1 169 ? 0.610 -21.217 -5.278 1.00 96.12 169 ASN A O 1
ATOM 1313 N N . PRO A 1 170 ? 0.569 -19.685 -3.643 1.00 95.69 170 PRO A N 1
ATOM 1314 C CA . PRO A 1 170 ? -0.413 -18.842 -4.332 1.00 95.69 170 PRO A CA 1
ATOM 1315 C C . PRO A 1 170 ? 0.051 -18.248 -5.671 1.00 95.69 170 PRO A C 1
ATOM 1317 O O . PRO A 1 170 ? -0.788 -17.725 -6.402 1.00 95.69 170 PRO A O 1
ATOM 1320 N N . TYR A 1 171 ? 1.343 -18.315 -6.010 1.00 95.19 171 TYR A N 1
ATOM 1321 C CA . TYR A 1 171 ? 1.892 -17.823 -7.280 1.00 95.19 171 TYR A CA 1
ATOM 1322 C C . TYR A 1 171 ? 2.095 -18.923 -8.330 1.00 95.19 171 TYR A C 1
ATOM 1324 O O . TYR A 1 171 ? 2.316 -18.613 -9.499 1.00 95.19 171 TYR A O 1
ATOM 1332 N N . GLU A 1 172 ? 1.999 -20.203 -7.956 1.00 94.19 172 GLU A N 1
ATOM 1333 C CA . GLU A 1 172 ? 2.323 -21.335 -8.844 1.00 94.19 172 GLU A CA 1
ATOM 1334 C C . GLU A 1 172 ? 1.469 -21.384 -10.115 1.00 94.19 172 GLU A C 1
ATOM 1336 O O . GLU A 1 172 ? 1.916 -21.895 -11.143 1.00 94.19 172 GLU A O 1
ATOM 1341 N N . PHE A 1 173 ? 0.262 -20.809 -10.075 1.00 93.19 173 PHE A N 1
ATOM 1342 C CA . PHE A 1 173 ? -0.616 -20.718 -11.242 1.00 93.19 173 PHE A CA 1
ATOM 1343 C C . PHE A 1 173 ? 0.053 -20.006 -12.426 1.00 93.19 173 PHE A C 1
ATOM 1345 O O . PHE A 1 173 ? -0.258 -20.326 -13.565 1.00 93.19 173 PHE A O 1
ATOM 1352 N N . ILE A 1 174 ? 0.980 -19.073 -12.177 1.00 92.81 174 ILE A N 1
ATOM 1353 C CA . ILE A 1 174 ? 1.695 -18.345 -13.231 1.00 92.81 174 ILE A CA 1
ATOM 1354 C C . ILE A 1 174 ? 2.512 -19.336 -14.067 1.00 92.81 174 ILE A C 1
ATOM 1356 O O . ILE A 1 174 ? 2.317 -19.440 -15.271 1.00 92.81 174 ILE A O 1
ATOM 1360 N N . ALA A 1 175 ? 3.375 -20.121 -13.415 1.00 90.19 175 ALA A N 1
ATOM 1361 C CA . ALA A 1 175 ? 4.258 -21.068 -14.095 1.00 90.19 175 ALA A CA 1
ATOM 1362 C C . ALA A 1 175 ? 3.522 -22.309 -14.626 1.00 90.19 175 ALA A C 1
ATOM 1364 O O . ALA A 1 175 ? 3.972 -22.944 -15.583 1.00 90.19 175 ALA A O 1
ATOM 1365 N N . ARG A 1 176 ? 2.414 -22.693 -13.982 1.00 91.75 176 ARG A N 1
ATOM 1366 C CA . ARG A 1 176 ? 1.613 -23.850 -14.387 1.00 91.75 176 ARG A CA 1
ATOM 1367 C C . ARG A 1 176 ? 0.725 -23.542 -15.591 1.00 91.75 176 ARG A C 1
ATOM 1369 O O . ARG A 1 176 ? 0.656 -24.373 -16.492 1.00 91.75 176 ARG A O 1
ATOM 1376 N N . ASP A 1 177 ? 0.067 -22.384 -15.590 1.00 91.56 177 ASP A N 1
ATOM 1377 C CA . ASP A 1 177 ? -1.039 -22.093 -16.506 1.00 91.56 177 ASP A CA 1
ATOM 1378 C C . ASP A 1 177 ? -0.633 -21.161 -17.674 1.00 91.56 177 ASP A C 1
ATOM 1380 O O . ASP A 1 177 ? -1.356 -21.121 -18.665 1.00 91.56 177 ASP A O 1
ATOM 1384 N N . TYR A 1 178 ? 0.501 -20.441 -17.597 1.00 85.25 178 TYR A N 1
ATOM 1385 C CA . TYR A 1 178 ? 0.909 -19.412 -18.579 1.00 85.25 178 TYR A CA 1
ATOM 1386 C C . TYR A 1 178 ? 2.381 -19.558 -19.016 1.00 85.25 178 TYR A C 1
ATOM 1388 O O . TYR A 1 178 ? 3.216 -18.705 -18.712 1.00 85.25 178 TYR A O 1
ATOM 1396 N N . LYS A 1 179 ? 2.702 -20.667 -19.695 1.00 68.12 179 LYS A N 1
ATOM 1397 C CA . LYS A 1 179 ? 4.038 -20.942 -20.258 1.00 68.12 179 LYS A CA 1
ATOM 1398 C C . LYS A 1 179 ? 4.234 -20.358 -21.649 1.00 68.12 179 LYS A C 1
ATOM 1400 O O . LYS A 1 179 ? 3.267 -20.417 -22.438 1.00 68.12 179 LYS A O 1
#

Organism: NCBI:txid412755

Sequence (179 aa):
MCLAVPTKIVKIEKDQIAEVVLSGVRMKVSLALLPEAKLGDYVLVHVGYAINILSEEEAKETLKLLSELEKEKADGKNIRVIYSPIDALNLAKENPEKDFVLFGVGFETTTPMIAHTIKVASKKRIKNFYVYSVHKLIPPALKVLVKDENIKINGFLCPGHVSVIIGSNPYEFIARDYK

Radius of gyration: 20.18 Å; chains: 1; bounding box: 45×46×50 Å

InterPro domains:
  IPR001109 Hydrogenase expression/formation protein, HupF/HypC [PF01455] (1-66)
  IPR001109 Hydrogenase expression/formation protein, HupF/HypC [PR00445] (2-9)
  IPR001109 Hydrogenase expression/formation protein, HupF/HypC [PR00445] (18-34)
  IPR001109 Hydrogenase expression/formation protein, HupF/HypC [PR00445] (39-55)
  IPR001109 Hydrogenase expression/formation protein, HupF/HypC [PR00445] (57-69)
  IPR001109 Hydrogenase expression/formation protein, HupF/HypC [TIGR00074] (1-74)
  IPR002780 Hydrogenase formation HypD pr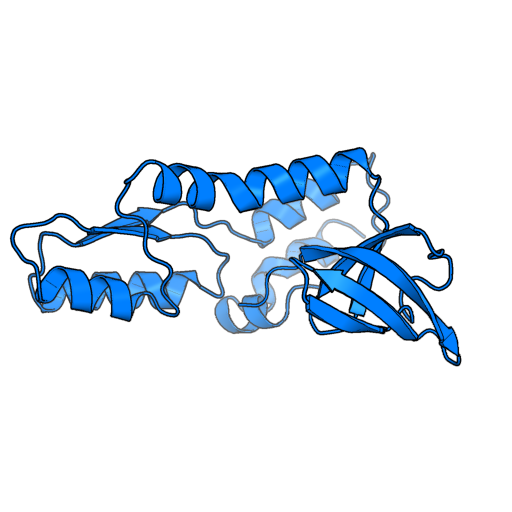otein [PF01924] (67-179)
  IPR002780 Hydrogenase formation HypD protein [PTHR30149] (67-179)
  IPR019812 Hydrogenase assembly chaperone, conserved site [PS01097] (1-9)
  IPR042243 HypD, domain 1 [G3DSA:3.40.50.11750] (73-179)

pLDDT: mean 91.01, std 6.97, range [49.12, 98.31]